Protein AF-A0A1Y1XHU7-F1 (afdb_monomer)

Solvent-accessible surface area (backbone atoms only — not comparable to full-atom values): 3806 Å² total; per-residue (Å²): 134,86,76,81,67,58,47,30,66,53,55,49,47,66,64,49,46,60,58,49,40,69,78,38,73,84,60,53,69,69,57,51,52,53,52,50,54,51,48,60,70,74,48,55,67,68,58,52,48,54,31,40,50,54,20,50,53,43,43,51,57,57,73,78,105

Secondary structure (DSSP, 8-state):
-PPPPP-HHHHHHHHHHHHHHHH-TTS-HHHHHHHHHHHHHHS-HHHHHHHHHHHHHHHHHHHT-

Organism: NCBI:txid1754192

InterPro domains:
  IPR009071 High mobility group box domain [PF00505] (2-63)
  IPR009071 High mobility group box domain [PS50118] (2-65)
  IPR009071 High mobility group box domain [SM00398] (1-64)
  IPR036910 High mobility group box domain superfamily [G3DSA:1.10.30.10] (1-65)
  IPR036910 High mobility group box domain superfamily [SSF47095] (1-64)
  IPR051356 SOX/SOX-like transcription factors [PTHR45789] (1-64)

Sequence (65 aa):
KIPRPKNSFIFYLQDKTPSFLKINPNINRREVSREVGKMWRNETEEVKKYYAEKARIELENHKLK

Nearest PDB structures (foldseek):
  2e6o-assembly1_A  TM=9.145E-01  e=2.006E-03  Homo sapiens
  1lwm-assembly1_A  TM=9.139E-01  e=5.504E-03  Saccharomyces cerevisiae
  6jrp-assembly2_D  TM=9.193E-01  e=9.712E-03  Homo sapiens
  7m5w-assembly1_A  TM=9.294E-01  e=3.220E-02  Homo sapiens
  6erq-assembly2_G  TM=8.874E-01  e=1.374E-01  Homo sapiens

Mean predicted aligned error: 4.51 Å

pLDDT: mean 88.66, std 6.63, range [64.19, 95.31]

Foldseek 3Di:
DQDDFDALLNVQLVVCVVVVCVVPVPDDSVVSSVVSVVCVVVDDPVSSVVSRVVSVVRVVVSVVD

Structure (mmCIF, N/CA/C/O backbone):
data_AF-A0A1Y1XHU7-F1
#
_entry.id   AF-A0A1Y1XHU7-F1
#
loop_
_atom_site.group_PDB
_atom_site.id
_atom_site.type_symbol
_atom_site.label_atom_id
_atom_site.label_alt_id
_atom_site.label_comp_id
_atom_site.label_asym_id
_atom_site.label_entity_id
_atom_site.label_seq_id
_atom_site.pdbx_PDB_ins_code
_atom_site.Cartn_x
_atom_site.Cartn_y
_atom_site.Cartn_z
_atom_site.occupancy
_atom_site.B_iso_or_equiv
_atom_site.auth_seq_id
_atom_site.auth_comp_id
_atom_site.auth_asym_id
_atom_site.auth_atom_id
_atom_site.pdbx_PDB_model_num
ATOM 1 N N . LYS A 1 1 ? 11.830 14.502 14.337 1.00 64.19 1 LYS A N 1
ATOM 2 C CA . LYS A 1 1 ? 10.889 14.954 13.279 1.00 64.19 1 LYS A CA 1
ATOM 3 C C . LYS A 1 1 ? 9.813 13.887 13.138 1.00 64.19 1 LYS A C 1
ATOM 5 O O . LYS A 1 1 ? 10.148 12.785 12.727 1.00 64.19 1 LYS A O 1
ATOM 10 N N . ILE A 1 2 ? 8.582 14.166 13.567 1.00 67.69 2 ILE A N 1
ATOM 11 C CA . ILE A 1 2 ? 7.495 13.181 13.536 1.00 67.69 2 ILE A CA 1
ATOM 12 C C . ILE A 1 2 ? 7.042 13.007 12.066 1.00 67.69 2 ILE A C 1
ATOM 14 O O . ILE A 1 2 ? 6.693 14.006 11.429 1.00 67.69 2 ILE A O 1
ATOM 18 N N . PRO A 1 3 ? 7.128 11.798 11.474 1.00 75.38 3 PRO A N 1
ATOM 19 C CA . PRO A 1 3 ? 6.700 11.559 10.097 1.00 75.38 3 PRO A CA 1
ATOM 20 C C . PRO A 1 3 ? 5.180 11.698 9.974 1.00 75.38 3 PRO A C 1
ATOM 22 O O . PRO A 1 3 ? 4.448 11.408 10.912 1.00 75.38 3 PRO A O 1
ATOM 25 N N . ARG A 1 4 ? 4.700 12.141 8.807 1.00 78.56 4 ARG A N 1
ATOM 26 C CA . ARG A 1 4 ? 3.264 12.348 8.574 1.00 78.56 4 ARG A CA 1
ATOM 27 C C . ARG A 1 4 ? 2.493 11.027 8.740 1.00 78.56 4 ARG A C 1
ATOM 29 O O . ARG A 1 4 ? 2.986 10.000 8.265 1.00 78.56 4 ARG A O 1
ATOM 36 N N . PRO A 1 5 ? 1.289 11.051 9.341 1.00 82.38 5 PRO A N 1
ATOM 37 C CA . PRO A 1 5 ? 0.445 9.868 9.414 1.00 82.38 5 PRO A CA 1
ATOM 38 C C . PRO A 1 5 ? 0.066 9.415 8.003 1.00 82.38 5 PRO A C 1
ATOM 40 O O . PRO A 1 5 ? -0.094 10.226 7.082 1.00 82.38 5 PRO A O 1
ATOM 43 N N . LYS A 1 6 ? -0.037 8.100 7.824 1.00 84.88 6 LYS A N 1
ATOM 44 C CA . LYS A 1 6 ? -0.353 7.494 6.530 1.00 84.88 6 LYS A CA 1
ATOM 45 C C . LYS A 1 6 ? -1.796 7.818 6.144 1.00 84.88 6 LYS A C 1
ATOM 47 O O . LYS A 1 6 ? -2.703 7.699 6.960 1.00 84.88 6 LYS A O 1
ATOM 52 N N . ASN A 1 7 ? -2.009 8.204 4.887 1.00 90.56 7 ASN A N 1
ATOM 53 C CA . ASN A 1 7 ? -3.352 8.403 4.342 1.00 90.56 7 ASN A CA 1
ATOM 54 C C . ASN A 1 7 ? -3.949 7.080 3.819 1.00 90.56 7 ASN A C 1
ATOM 56 O O . ASN A 1 7 ? -3.269 6.052 3.761 1.00 90.56 7 ASN A O 1
ATOM 60 N N . SER A 1 8 ? -5.215 7.121 3.403 1.00 91.62 8 SER A N 1
ATOM 61 C CA . SER A 1 8 ? -5.966 5.956 2.913 1.00 91.62 8 SER A CA 1
ATOM 62 C C . SER A 1 8 ? -5.291 5.263 1.731 1.00 91.62 8 SER A C 1
ATOM 64 O O . SER A 1 8 ? -5.166 4.039 1.715 1.00 91.62 8 SER A O 1
ATOM 66 N N . PHE A 1 9 ? -4.762 6.039 0.784 1.00 90.69 9 PHE A N 1
ATOM 67 C CA . PHE A 1 9 ? -4.031 5.501 -0.359 1.00 90.69 9 PHE A CA 1
ATOM 68 C C . PHE A 1 9 ? -2.723 4.807 0.047 1.00 90.69 9 PHE A C 1
ATOM 70 O O . PHE A 1 9 ? -2.383 3.779 -0.527 1.00 90.69 9 PHE A O 1
ATOM 77 N N . ILE A 1 10 ? -1.997 5.309 1.052 1.00 91.88 10 ILE A N 1
ATOM 78 C CA . ILE A 1 10 ? -0.774 4.650 1.531 1.00 91.88 10 ILE A CA 1
ATOM 79 C C . ILE A 1 10 ? -1.094 3.285 2.145 1.00 91.88 10 ILE A C 1
ATOM 81 O O . ILE A 1 10 ? -0.368 2.329 1.878 1.00 91.88 10 ILE A O 1
ATOM 85 N N . PHE A 1 11 ? -2.184 3.158 2.908 1.00 93.50 11 PHE A N 1
ATOM 86 C CA . PHE A 1 11 ? -2.619 1.849 3.405 1.00 93.50 11 PHE A CA 1
ATOM 87 C C . PHE A 1 11 ? -2.980 0.894 2.264 1.00 93.50 11 PHE A C 1
ATOM 89 O O . PHE A 1 11 ? -2.531 -0.250 2.269 1.00 93.50 11 PHE A O 1
ATOM 96 N N . TYR A 1 12 ? -3.722 1.374 1.265 1.00 93.44 12 TYR A N 1
ATOM 97 C CA . TYR A 1 12 ? -4.053 0.594 0.071 1.00 93.44 12 TYR A CA 1
ATOM 98 C C . TYR A 1 12 ? -2.797 0.137 -0.686 1.00 93.44 12 TYR A C 1
ATOM 100 O O . TYR A 1 12 ? -2.648 -1.036 -1.026 1.00 93.44 12 TYR A O 1
ATOM 108 N N . LEU A 1 13 ? -1.842 1.047 -0.892 1.00 91.62 13 LEU A N 1
ATOM 109 C CA . LEU A 1 13 ? -0.587 0.760 -1.576 1.00 91.62 13 LEU A CA 1
ATOM 110 C C . LEU A 1 13 ? 0.245 -0.280 -0.825 1.00 91.62 13 LEU A C 1
ATOM 112 O O . LEU A 1 13 ? 0.774 -1.195 -1.454 1.00 91.62 13 LEU A O 1
ATOM 116 N N . GLN A 1 14 ? 0.350 -0.167 0.502 1.00 91.56 14 GLN A N 1
ATOM 117 C CA . GLN A 1 14 ? 1.080 -1.135 1.325 1.00 91.56 14 GLN A CA 1
ATOM 118 C C . GLN A 1 14 ? 0.466 -2.536 1.26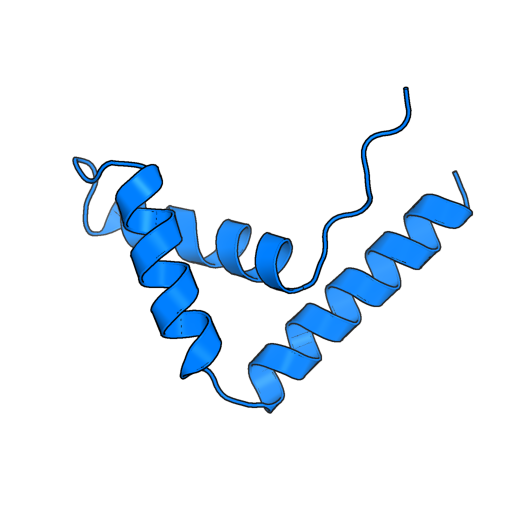9 1.00 91.56 14 GLN A C 1
ATOM 120 O O . GLN A 1 14 ? 1.209 -3.512 1.298 1.00 91.56 14 GLN A O 1
ATOM 125 N N . ASP A 1 15 ? -0.855 -2.630 1.153 1.00 92.50 15 ASP A N 1
ATOM 126 C CA . ASP A 1 15 ? -1.577 -3.901 1.107 1.00 92.50 15 ASP A CA 1
ATOM 127 C C . ASP A 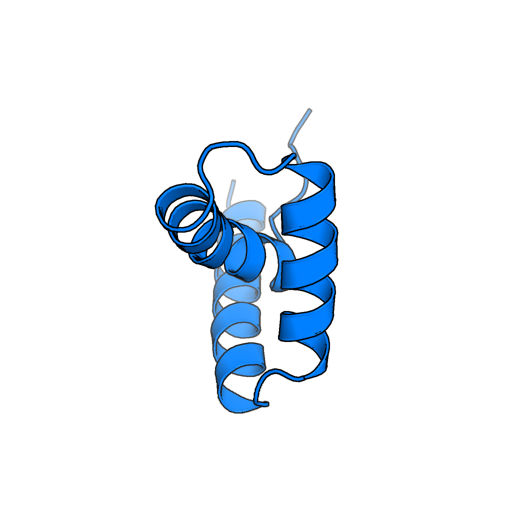1 15 ? -1.488 -4.573 -0.277 1.00 92.50 15 ASP A C 1
ATOM 129 O O . ASP A 1 15 ? -1.259 -5.777 -0.403 1.00 92.50 15 ASP A O 1
ATOM 133 N N . LYS A 1 16 ? -1.588 -3.787 -1.359 1.00 90.81 16 LYS A N 1
ATOM 134 C CA . LYS A 1 16 ? -1.560 -4.315 -2.735 1.00 90.81 16 LYS A CA 1
ATOM 135 C C . LYS A 1 16 ? -0.152 -4.548 -3.284 1.00 90.81 16 LYS A C 1
ATOM 137 O O . LYS A 1 16 ? 0.040 -5.474 -4.070 1.00 90.81 16 LYS A O 1
ATOM 142 N N . THR A 1 17 ? 0.843 -3.763 -2.864 1.00 89.56 17 THR A N 1
ATOM 143 C CA . THR A 1 17 ? 2.224 -3.865 -3.378 1.00 89.56 17 THR A CA 1
ATOM 144 C C . THR A 1 17 ? 2.828 -5.270 -3.232 1.00 89.56 17 THR A C 1
ATOM 146 O O . THR A 1 17 ? 3.358 -5.770 -4.222 1.00 89.56 17 THR A O 1
ATOM 149 N N . PRO A 1 18 ? 2.744 -5.959 -2.074 1.00 90.38 18 PRO A N 1
ATOM 150 C CA . PRO A 1 18 ? 3.281 -7.313 -1.932 1.00 90.38 18 PRO A CA 1
ATOM 151 C C . PRO A 1 18 ? 2.629 -8.313 -2.887 1.00 90.38 18 PRO A C 1
ATOM 153 O O . PRO A 1 18 ? 3.316 -9.163 -3.442 1.00 90.38 18 PRO A O 1
ATOM 156 N N . SER A 1 19 ? 1.319 -8.193 -3.115 1.00 88.81 19 SER A N 1
ATOM 157 C CA . SER A 1 19 ? 0.592 -9.047 -4.060 1.00 88.81 19 SER A CA 1
ATOM 158 C C . SER A 1 19 ? 1.077 -8.824 -5.496 1.00 88.81 19 SER A C 1
ATOM 160 O O . SER A 1 19 ? 1.322 -9.787 -6.216 1.00 88.81 19 SER A O 1
ATOM 162 N N . PHE A 1 20 ? 1.326 -7.569 -5.884 1.00 85.56 20 PHE A N 1
ATOM 163 C CA . PHE A 1 20 ? 1.907 -7.234 -7.189 1.00 85.56 20 PHE A CA 1
ATOM 164 C C . PHE A 1 20 ? 3.338 -7.741 -7.358 1.00 85.56 20 PHE A C 1
ATOM 166 O O . PHE A 1 20 ? 3.669 -8.281 -8.407 1.00 85.56 20 PHE A O 1
ATOM 173 N N . LEU A 1 21 ? 4.176 -7.601 -6.330 1.00 87.31 21 LEU A N 1
ATOM 174 C CA . LEU A 1 21 ? 5.557 -8.087 -6.361 1.00 87.31 21 LEU A CA 1
ATOM 175 C C . LEU A 1 21 ? 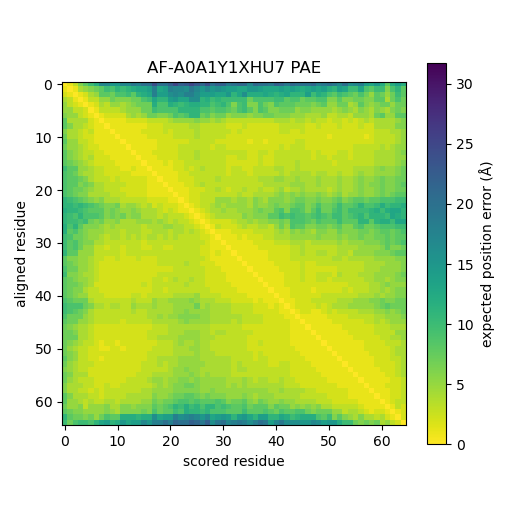5.634 -9.619 -6.367 1.00 87.31 21 LEU A C 1
ATOM 177 O O . LEU A 1 21 ? 6.568 -10.172 -6.932 1.00 87.31 21 LEU A O 1
ATOM 181 N N . LYS A 1 22 ? 4.658 -10.317 -5.771 1.00 88.75 22 LYS A N 1
ATOM 182 C CA . LYS A 1 22 ? 4.564 -11.783 -5.857 1.00 88.75 22 LYS A CA 1
ATOM 183 C C . LYS A 1 22 ? 4.257 -12.255 -7.275 1.00 88.75 22 LYS A C 1
ATOM 185 O O . LYS A 1 22 ? 4.833 -13.241 -7.714 1.00 88.75 22 LYS A O 1
ATOM 190 N N . ILE A 1 23 ? 3.356 -11.562 -7.970 1.00 87.56 23 ILE A N 1
ATOM 191 C CA . ILE A 1 23 ? 2.991 -11.891 -9.354 1.00 87.56 23 ILE A CA 1
ATOM 192 C C . ILE A 1 23 ? 4.128 -11.487 -10.303 1.00 87.56 23 ILE A C 1
ATOM 194 O O . ILE A 1 23 ? 4.497 -12.253 -11.185 1.00 87.56 23 ILE A O 1
ATOM 198 N N . ASN A 1 24 ? 4.722 -10.313 -10.075 1.00 83.38 24 ASN A N 1
ATOM 199 C CA . ASN A 1 24 ? 5.764 -9.732 -10.912 1.00 83.38 24 ASN A CA 1
ATOM 200 C C . ASN A 1 24 ? 6.984 -9.342 -10.059 1.00 83.38 24 ASN A C 1
ATOM 202 O O . ASN A 1 24 ? 7.125 -8.175 -9.702 1.00 83.38 24 ASN A O 1
ATOM 206 N N . PRO A 1 25 ? 7.907 -10.262 -9.743 1.00 83.81 25 PRO A N 1
ATOM 207 C CA . PRO A 1 25 ? 9.044 -9.957 -8.867 1.00 83.81 25 PRO A CA 1
ATOM 208 C C . PRO A 1 25 ? 10.060 -8.976 -9.474 1.00 83.81 25 PRO A C 1
ATOM 210 O O . PRO A 1 25 ? 10.751 -8.276 -8.739 1.00 83.81 25 PRO A O 1
ATOM 213 N N . ASN A 1 26 ? 10.115 -8.876 -10.807 1.00 88.31 26 ASN A N 1
ATOM 214 C CA . ASN A 1 26 ? 11.048 -8.003 -11.531 1.00 88.31 26 ASN A CA 1
ATOM 215 C C . ASN A 1 26 ? 10.481 -6.606 -11.843 1.00 88.31 26 ASN A C 1
ATOM 217 O O . ASN A 1 26 ? 11.164 -5.786 -12.457 1.00 88.31 26 ASN A O 1
ATOM 221 N N . ILE A 1 27 ? 9.230 -6.317 -11.465 1.00 86.38 27 ILE A N 1
ATOM 222 C CA . ILE A 1 27 ? 8.621 -5.012 -11.742 1.00 86.38 27 ILE A CA 1
ATOM 223 C C . ILE A 1 27 ? 9.249 -3.924 -10.864 1.00 86.38 27 ILE A C 1
ATOM 225 O O . ILE A 1 27 ? 9.472 -4.087 -9.661 1.00 86.38 27 ILE A O 1
ATOM 229 N N . ASN A 1 28 ? 9.504 -2.762 -11.459 1.00 88.62 28 ASN A N 1
ATOM 230 C CA . ASN A 1 28 ? 9.995 -1.613 -10.713 1.00 88.62 28 ASN A CA 1
ATOM 231 C C . ASN A 1 28 ? 8.919 -1.122 -9.728 1.00 88.62 28 ASN A C 1
ATOM 233 O O . ASN A 1 28 ? 7.759 -0.938 -10.095 1.00 88.62 28 ASN A O 1
ATOM 237 N N . ARG A 1 29 ? 9.306 -0.822 -8.482 1.00 84.25 29 ARG A N 1
ATOM 238 C CA . ARG A 1 29 ? 8.401 -0.254 -7.466 1.00 84.25 29 ARG A CA 1
ATOM 239 C C . ARG A 1 29 ? 7.676 1.013 -7.938 1.00 84.25 29 ARG A C 1
ATOM 241 O O . ARG A 1 29 ? 6.542 1.246 -7.523 1.00 84.25 29 ARG A O 1
ATOM 248 N N . ARG A 1 30 ? 8.301 1.822 -8.804 1.00 87.44 30 ARG A N 1
ATOM 249 C CA . ARG A 1 30 ? 7.652 2.991 -9.428 1.00 87.44 30 ARG A CA 1
ATOM 250 C C . ARG A 1 30 ? 6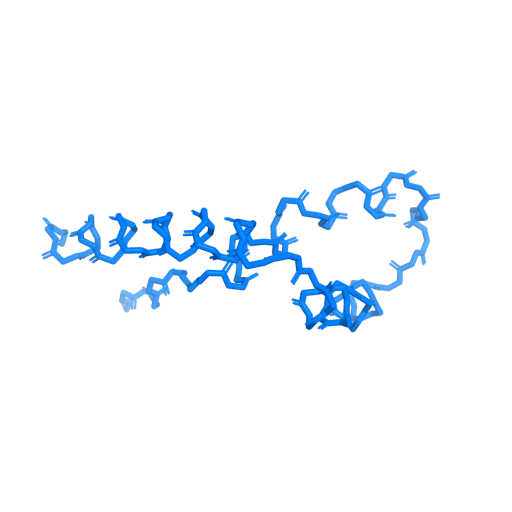.454 2.584 -10.286 1.00 87.44 30 ARG A C 1
ATOM 252 O O . ARG A 1 30 ? 5.400 3.204 -10.173 1.00 87.44 30 ARG A O 1
ATOM 259 N N . GLU A 1 31 ? 6.599 1.516 -11.061 1.00 89.06 31 GLU A N 1
ATOM 260 C CA . GLU A 1 31 ? 5.531 0.984 -11.909 1.00 89.06 31 GLU A CA 1
ATOM 261 C C . GLU A 1 31 ? 4.415 0.364 -11.063 1.00 89.06 31 GLU A C 1
ATOM 263 O O . GLU A 1 31 ? 3.246 0.628 -11.323 1.00 89.06 31 GLU A O 1
ATOM 268 N N . VAL A 1 32 ? 4.749 -0.338 -9.970 1.00 90.38 32 VAL A N 1
ATOM 269 C CA . VAL A 1 32 ? 3.734 -0.834 -9.016 1.00 90.38 32 VAL A CA 1
ATOM 270 C C . VAL A 1 32 ? 2.895 0.313 -8.466 1.00 90.38 32 VAL A C 1
ATOM 272 O O . VAL A 1 32 ? 1.673 0.239 -8.480 1.00 90.38 32 VAL A O 1
ATOM 275 N N . SER A 1 33 ? 3.532 1.396 -8.014 1.00 87.88 33 SER A N 1
ATOM 276 C CA . SER A 1 33 ? 2.808 2.566 -7.501 1.00 87.88 33 SER A CA 1
ATOM 277 C C . SER A 1 33 ? 1.880 3.172 -8.559 1.00 87.88 33 SER A C 1
ATOM 279 O O . SER A 1 33 ? 0.739 3.531 -8.260 1.00 87.88 33 SER A O 1
ATOM 281 N N . ARG A 1 34 ? 2.338 3.230 -9.817 1.00 91.19 34 ARG A N 1
ATOM 282 C CA . ARG A 1 34 ? 1.543 3.731 -10.942 1.00 91.19 34 ARG A CA 1
ATOM 283 C C . ARG A 1 34 ? 0.317 2.858 -11.210 1.00 91.19 34 ARG A C 1
ATOM 285 O O . ARG A 1 34 ? -0.779 3.401 -11.354 1.00 91.19 34 ARG A O 1
ATOM 292 N N . GLU A 1 35 ? 0.480 1.538 -11.236 1.00 90.88 35 GLU A N 1
ATOM 293 C CA . GLU A 1 35 ? -0.622 0.597 -11.466 1.00 90.88 35 GLU A CA 1
ATOM 294 C C . GLU A 1 35 ? -1.595 0.552 -10.290 1.00 90.88 35 GLU A C 1
ATOM 296 O O . GLU A 1 35 ? -2.802 0.699 -10.477 1.00 90.88 35 GLU A O 1
ATOM 301 N N . VAL A 1 36 ? -1.092 0.486 -9.058 1.00 91.88 36 VAL A N 1
ATOM 302 C CA . VAL A 1 36 ? -1.935 0.527 -7.858 1.00 91.88 36 VAL A CA 1
ATOM 303 C C . VAL A 1 36 ? -2.696 1.856 -7.766 1.00 91.88 36 VAL A C 1
ATOM 305 O O . VAL A 1 36 ? -3.863 1.868 -7.382 1.00 91.88 36 VAL A O 1
ATOM 308 N N . GLY A 1 37 ? -2.102 2.976 -8.191 1.00 92.50 37 GLY A N 1
ATOM 309 C CA . GLY A 1 37 ? -2.789 4.267 -8.294 1.00 92.50 37 GLY A CA 1
ATOM 310 C C . GLY A 1 37 ? -3.899 4.302 -9.354 1.00 92.50 37 GLY A C 1
ATOM 311 O O . GLY A 1 37 ? -4.895 5.011 -9.189 1.00 92.50 37 GLY A O 1
ATOM 312 N N . LYS A 1 38 ? -3.774 3.535 -10.445 1.00 93.25 38 LYS A N 1
ATOM 313 C CA . LYS A 1 38 ? -4.876 3.328 -11.402 1.00 93.25 38 LYS A CA 1
ATOM 314 C C . LYS A 1 38 ? -5.967 2.449 -10.794 1.00 93.25 38 LYS A C 1
ATOM 316 O O . LYS A 1 38 ? -7.134 2.818 -10.884 1.00 93.25 38 LYS A O 1
ATOM 321 N N . MET A 1 39 ? -5.598 1.351 -10.132 1.00 91.56 39 MET A N 1
ATOM 322 C CA . MET A 1 39 ? -6.561 0.477 -9.454 1.00 91.56 39 MET A CA 1
ATOM 323 C C . MET A 1 39 ? -7.353 1.241 -8.404 1.00 91.56 39 MET A C 1
ATOM 325 O O . MET A 1 39 ? -8.569 1.187 -8.424 1.00 91.56 39 MET A O 1
ATOM 329 N N . TRP A 1 40 ? -6.687 2.033 -7.561 1.00 93.62 40 TRP A N 1
ATOM 330 C CA . TRP A 1 40 ? -7.346 2.843 -6.537 1.00 93.62 40 TRP A CA 1
ATOM 331 C C . TRP A 1 40 ? -8.416 3.776 -7.111 1.00 93.62 40 TRP A C 1
ATOM 333 O O . TRP A 1 40 ? -9.473 3.948 -6.512 1.00 93.62 40 TRP A O 1
ATOM 343 N N . ARG A 1 41 ? -8.180 4.376 -8.285 1.00 92.56 41 ARG A N 1
ATOM 344 C CA . ARG A 1 41 ? -9.181 5.235 -8.934 1.00 92.56 41 ARG A CA 1
ATOM 345 C C . ARG A 1 41 ? -10.427 4.449 -9.341 1.00 92.56 41 ARG A C 1
ATOM 347 O O . ARG A 1 41 ? -11.526 4.931 -9.082 1.00 92.56 41 ARG A O 1
ATOM 354 N N . ASN A 1 42 ? -10.238 3.245 -9.873 1.00 93.75 42 ASN A N 1
ATOM 355 C CA . ASN A 1 42 ? -11.309 2.347 -10.317 1.00 93.75 42 ASN A CA 1
ATOM 356 C C . ASN A 1 42 ? -11.869 1.439 -9.210 1.00 93.75 42 ASN A C 1
ATOM 358 O O . ASN A 1 42 ? -12.775 0.655 -9.463 1.00 93.75 42 ASN A O 1
ATOM 362 N N . GLU A 1 43 ? -11.325 1.520 -8.000 1.00 94.12 43 GLU A N 1
ATOM 363 C CA . GLU A 1 43 ? -11.742 0.694 -6.875 1.00 94.12 43 GLU A CA 1
ATOM 364 C C . GLU A 1 43 ? -13.098 1.157 -6.323 1.00 94.12 43 GLU A C 1
ATOM 366 O O . GLU A 1 43 ? -13.447 2.346 -6.389 1.00 94.12 43 GLU A O 1
ATOM 371 N N . THR A 1 44 ? -13.836 0.206 -5.759 1.00 95.12 44 THR A N 1
ATOM 372 C CA . THR A 1 44 ? -15.170 0.410 -5.183 1.00 95.12 44 THR A CA 1
ATOM 373 C C . THR A 1 44 ? -15.174 1.413 -4.024 1.00 95.12 44 THR A C 1
ATOM 375 O O . THR A 1 44 ? -14.168 1.632 -3.335 1.00 95.12 44 THR A O 1
ATOM 378 N N . GLU A 1 45 ? -16.321 2.057 -3.796 1.00 93.06 45 GLU A N 1
ATOM 379 C CA . GLU A 1 45 ? -16.470 3.029 -2.710 1.00 93.06 45 GLU A CA 1
ATOM 380 C C . GLU A 1 45 ? -16.356 2.371 -1.332 1.00 93.06 45 GLU A C 1
ATOM 382 O O . GLU A 1 45 ? -15.808 2.973 -0.411 1.00 93.06 45 GLU A O 1
ATOM 387 N N . GLU A 1 46 ? -16.812 1.128 -1.188 1.00 94.38 46 GLU A N 1
ATOM 388 C CA . GLU A 1 46 ? -16.724 0.338 0.041 1.00 94.38 46 GLU A CA 1
ATOM 389 C C . GLU A 1 46 ? -15.267 0.131 0.451 1.00 94.38 46 GLU A C 1
ATOM 391 O O . GLU A 1 46 ? -14.884 0.375 1.599 1.00 94.38 46 GLU A O 1
ATOM 396 N N . VAL A 1 47 ? -14.425 -0.252 -0.508 1.00 93.38 47 VAL A N 1
ATOM 397 C CA . VAL A 1 47 ? -12.993 -0.434 -0.280 1.00 93.38 47 VAL A CA 1
ATOM 398 C C . VAL A 1 47 ? -12.340 0.910 0.038 1.00 93.38 47 VAL A C 1
ATOM 400 O O . VAL A 1 47 ? -11.569 1.013 0.995 1.00 93.38 47 VAL A O 1
ATOM 403 N N . LYS A 1 48 ? -12.691 1.980 -0.687 1.00 92.69 48 LYS A N 1
ATOM 404 C CA . LYS A 1 48 ? -12.188 3.328 -0.379 1.00 92.69 48 LYS A CA 1
ATOM 405 C C . LYS A 1 48 ? -12.548 3.770 1.041 1.00 92.69 48 LYS A C 1
ATOM 407 O O . LYS A 1 48 ? -11.677 4.285 1.744 1.00 92.69 48 LYS A O 1
ATOM 412 N N . LYS A 1 49 ? -13.785 3.518 1.483 1.00 94.62 49 LYS A N 1
ATOM 413 C CA . LYS A 1 49 ? -14.263 3.787 2.850 1.00 94.62 49 LYS A CA 1
ATOM 414 C C . LYS A 1 49 ? -13.488 2.979 3.888 1.00 94.62 49 LYS A C 1
ATOM 416 O O . LYS A 1 49 ? -13.047 3.548 4.881 1.00 94.62 49 LYS A O 1
ATOM 421 N N . TYR A 1 50 ? -13.237 1.696 3.635 1.00 95.31 50 TYR A N 1
ATOM 422 C CA . TYR A 1 50 ? -12.442 0.847 4.526 1.00 95.31 50 TYR A CA 1
ATOM 423 C C . TYR A 1 50 ? -11.030 1.407 4.771 1.00 95.31 50 TYR A C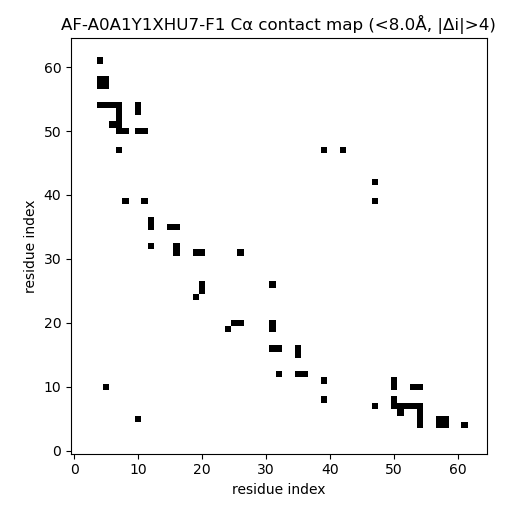 1
ATOM 425 O O . TYR A 1 50 ? -10.584 1.514 5.916 1.00 95.31 50 TYR A O 1
ATOM 433 N N . TYR A 1 51 ? -10.323 1.826 3.716 1.00 94.62 51 TYR A N 1
ATOM 434 C CA . TYR A 1 51 ? -8.993 2.427 3.879 1.00 94.62 51 TYR A CA 1
ATOM 435 C C . TYR A 1 51 ? -9.040 3.870 4.404 1.00 94.62 51 TYR A C 1
ATOM 437 O O . TYR A 1 51 ? -8.086 4.306 5.051 1.00 94.62 51 TYR A O 1
ATOM 445 N N . ALA A 1 52 ? -10.125 4.612 4.163 1.00 93.31 52 ALA A N 1
ATOM 446 C CA . ALA A 1 52 ? -10.363 5.910 4.796 1.00 93.31 52 ALA A CA 1
ATOM 447 C C . ALA A 1 52 ? -10.495 5.776 6.317 1.00 93.31 52 ALA A C 1
ATOM 449 O O . ALA A 1 52 ? -9.854 6.534 7.042 1.00 93.31 52 ALA A O 1
ATOM 450 N N . GLU A 1 53 ? -11.225 4.768 6.796 1.00 94.44 53 GLU A N 1
ATOM 451 C CA . GLU A 1 53 ? -11.359 4.506 8.228 1.00 94.44 53 GLU A CA 1
ATOM 452 C C . GLU A 1 53 ? -10.023 4.099 8.860 1.00 94.44 53 GLU A C 1
ATOM 454 O O . GLU A 1 53 ? -9.632 4.645 9.890 1.00 94.44 53 GLU A O 1
ATOM 459 N N . LYS A 1 54 ? -9.236 3.239 8.195 1.00 93.19 54 LYS A N 1
ATOM 460 C CA . LYS A 1 54 ? -7.863 2.929 8.641 1.00 93.19 54 LYS A CA 1
ATOM 461 C C . LYS A 1 54 ? -6.991 4.178 8.772 1.00 93.19 54 LYS A C 1
ATOM 463 O O . LYS A 1 54 ? -6.253 4.317 9.744 1.00 93.19 54 LYS A O 1
ATOM 468 N N . ALA A 1 55 ? -7.076 5.088 7.804 1.00 93.38 55 ALA A N 1
ATOM 469 C CA . ALA A 1 55 ? -6.336 6.344 7.847 1.00 93.38 55 ALA A CA 1
ATOM 470 C C . ALA A 1 55 ? -6.824 7.283 8.955 1.00 93.38 55 ALA A C 1
ATOM 472 O O . ALA A 1 55 ? -6.008 7.976 9.560 1.00 93.38 55 ALA A O 1
ATOM 473 N N . ARG A 1 56 ? -8.131 7.287 9.245 1.00 92.44 56 ARG A N 1
ATOM 474 C CA . ARG A 1 56 ? -8.723 8.037 10.358 1.00 92.44 56 ARG A CA 1
ATOM 475 C C . ARG A 1 56 ? -8.177 7.540 11.697 1.00 92.44 56 ARG A C 1
AT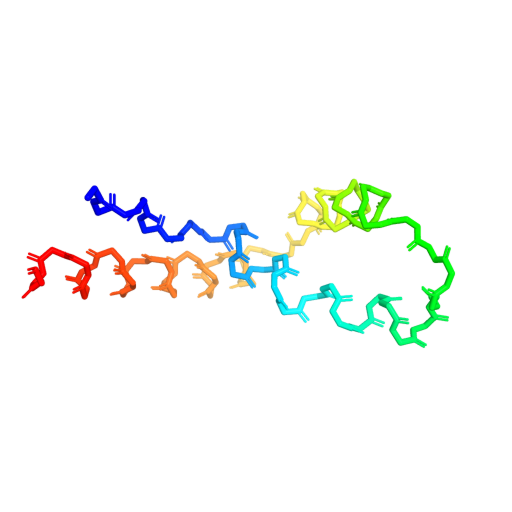OM 477 O O . ARG A 1 56 ? -7.661 8.350 12.460 1.00 92.44 56 ARG A O 1
ATOM 484 N N . ILE A 1 57 ? -8.197 6.226 11.922 1.00 91.94 57 ILE A N 1
ATOM 485 C CA . ILE A 1 57 ? -7.669 5.589 13.138 1.00 91.94 57 ILE A CA 1
ATOM 486 C C . ILE A 1 57 ? -6.169 5.878 13.301 1.00 91.94 57 ILE A C 1
ATOM 488 O O . ILE A 1 57 ? -5.716 6.236 14.386 1.00 91.94 57 ILE A O 1
ATOM 492 N N . GLU A 1 58 ? -5.383 5.780 12.225 1.00 91.06 58 GLU A N 1
ATOM 493 C CA . GLU A 1 58 ? -3.952 6.111 12.268 1.00 91.06 58 GLU A CA 1
ATOM 494 C C . GLU A 1 58 ? -3.710 7.586 12.603 1.00 91.06 58 GLU A C 1
ATOM 496 O O . GLU A 1 58 ? -2.821 7.907 13.388 1.00 91.06 58 GLU A O 1
ATOM 501 N N . LEU A 1 59 ? -4.507 8.494 12.034 1.00 89.06 59 LEU A N 1
ATOM 502 C CA . LEU A 1 59 ? -4.435 9.918 12.346 1.00 89.06 59 LEU A CA 1
ATOM 503 C C . LEU A 1 59 ? -4.777 10.193 13.818 1.00 89.06 59 LEU A C 1
ATOM 505 O O . LEU A 1 59 ? -4.123 11.029 14.436 1.00 89.06 59 LEU A O 1
ATOM 509 N N . GLU A 1 60 ? -5.775 9.511 14.380 1.00 88.88 60 GLU A N 1
ATOM 510 C CA . GLU A 1 60 ? -6.130 9.608 15.802 1.00 88.88 60 GLU A CA 1
ATOM 511 C C . GLU A 1 60 ? -5.000 9.091 16.695 1.00 88.88 60 GLU A C 1
ATOM 513 O O . GLU A 1 60 ? -4.534 9.818 17.571 1.00 88.88 60 GLU A O 1
ATOM 518 N N . ASN A 1 61 ? -4.469 7.901 16.405 1.00 87.94 61 ASN A N 1
ATOM 519 C CA . ASN 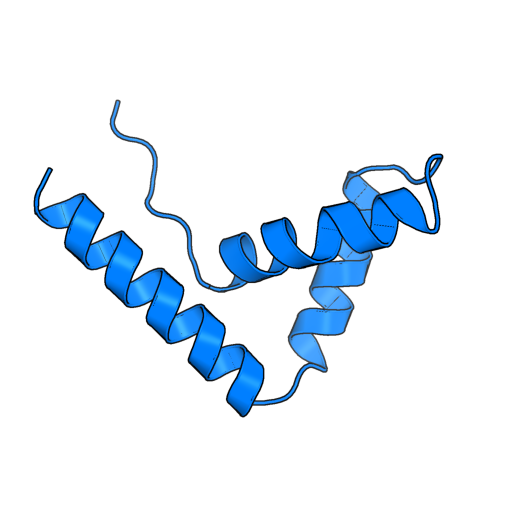A 1 61 ? -3.320 7.334 17.117 1.00 87.94 61 ASN A CA 1
ATOM 520 C C . ASN A 1 61 ? -2.082 8.235 17.047 1.00 87.94 61 ASN A C 1
ATOM 522 O O . ASN A 1 61 ? -1.305 8.300 17.995 1.00 87.94 61 ASN A O 1
ATOM 526 N N . HIS A 1 62 ? -1.885 8.926 15.924 1.00 86.00 62 HIS A N 1
ATOM 527 C CA . HIS A 1 62 ? -0.781 9.858 15.742 1.00 86.00 62 HIS A CA 1
ATOM 528 C C . HIS A 1 62 ? -0.932 11.139 16.565 1.00 86.00 62 HIS A C 1
ATOM 530 O O . HIS A 1 62 ? 0.072 11.707 16.969 1.00 86.00 62 HIS A O 1
ATOM 536 N N . LYS A 1 63 ? -2.166 11.601 16.801 1.00 80.75 63 LYS A N 1
ATOM 537 C CA . LYS A 1 63 ? -2.451 12.774 17.646 1.00 80.75 63 LYS A CA 1
ATOM 538 C C . LYS A 1 63 ? -2.285 12.484 19.139 1.00 80.75 63 LYS A C 1
ATOM 540 O O . LYS A 1 63 ? -2.092 13.418 19.907 1.00 80.75 63 LYS A O 1
ATOM 545 N N . LEU A 1 64 ? -2.411 11.219 19.538 1.00 78.44 64 LEU A N 1
ATOM 546 C CA . LEU A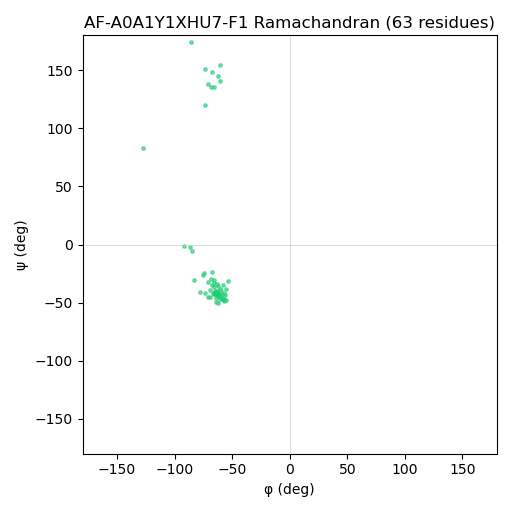 1 64 ? -2.255 10.762 20.923 1.00 78.44 64 LEU A CA 1
ATOM 547 C C . LEU A 1 64 ? -0.790 10.481 21.310 1.00 78.44 64 LEU A C 1
ATOM 549 O O . LEU A 1 64 ? -0.529 10.155 22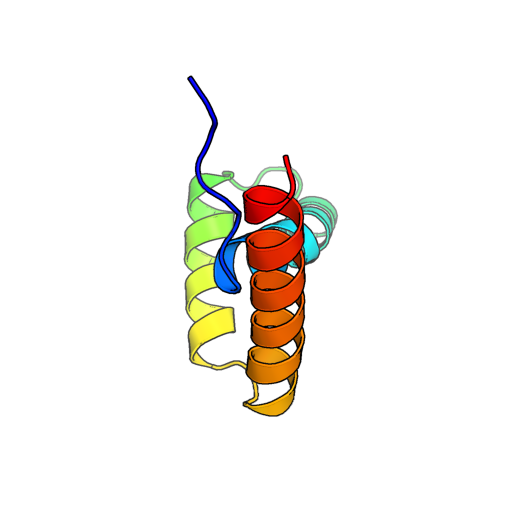.466 1.00 78.44 64 LEU A O 1
ATOM 553 N N . LYS A 1 65 ? 0.145 10.568 20.356 1.00 64.94 65 LYS A N 1
ATOM 554 C CA . LYS A 1 65 ? 1.590 10.383 20.549 1.00 64.94 65 LYS A CA 1
ATOM 555 C C . LYS A 1 65 ? 2.323 11.714 20.482 1.00 64.94 65 LYS A C 1
ATOM 557 O O . LYS A 1 65 ? 3.336 11.828 21.202 1.00 64.94 65 LYS A O 1
#

Radius of gyration: 13.37 Å; Cα contacts (8 Å, |Δi|>4): 38; chains: 1; bounding box: 28×27×33 Å